Protein AF-A0A946QSH6-F1 (afdb_monomer_lite)

Radius of gyration: 19.81 Å; chains: 1; bounding box: 39×14×54 Å

Foldseek 3Di:
DPVVVVVVVVPPDPDPPDDDPVSVVCVPDPVNVVVVVVVVVVVVVVCVVVVVD

Structure (mmCIF, N/CA/C/O backbone):
data_AF-A0A946QSH6-F1
#
_entry.id   AF-A0A946QSH6-F1
#
loop_
_atom_site.group_PDB
_atom_site.id
_atom_site.type_symbol
_atom_site.label_atom_id
_atom_site.label_alt_id
_atom_site.label_comp_id
_atom_site.label_asym_id
_atom_site.label_entity_id
_atom_site.label_seq_id
_atom_site.pdbx_PDB_ins_code
_atom_site.Cartn_x
_atom_site.Cartn_y
_atom_site.Cartn_z
_atom_site.occupancy
_atom_site.B_iso_or_equiv
_atom_site.auth_seq_id
_atom_site.auth_comp_id
_atom_site.auth_asym_id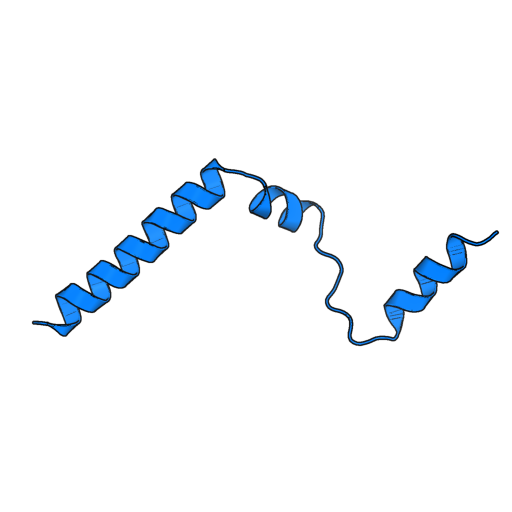
_atom_site.auth_atom_id
_atom_site.pdbx_PDB_model_num
ATOM 1 N N . MET A 1 1 ? -18.379 -7.603 33.465 1.00 49.03 1 MET A N 1
ATOM 2 C CA . MET A 1 1 ? -17.302 -6.682 33.911 1.00 49.03 1 MET A CA 1
ATOM 3 C C . MET A 1 1 ? -15.937 -7.143 33.383 1.00 49.03 1 MET A C 1
ATOM 5 O O . MET A 1 1 ? -14.987 -7.258 34.145 1.00 49.03 1 MET A O 1
ATOM 9 N N . GLU A 1 2 ? -15.823 -7.421 32.084 1.00 49.34 2 GLU A N 1
ATOM 10 C CA . GLU A 1 2 ? -14.615 -8.047 31.508 1.00 49.34 2 GLU A CA 1
ATOM 11 C C . GLU A 1 2 ? -13.985 -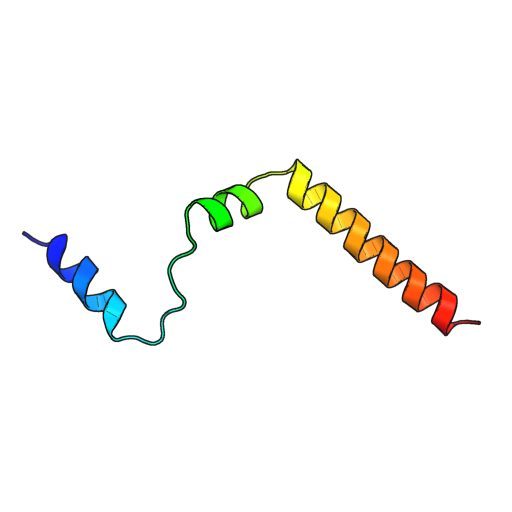7.180 30.404 1.00 49.34 2 GLU A C 1
ATOM 13 O O . GLU A 1 2 ? -12.766 -7.093 30.292 1.00 49.34 2 GLU A O 1
ATOM 18 N N . GLU A 1 3 ? -14.808 -6.403 29.696 1.00 55.06 3 GLU A N 1
ATOM 19 C CA . GLU A 1 3 ? -14.402 -5.513 28.601 1.00 55.06 3 GLU A CA 1
ATOM 20 C C . GLU A 1 3 ? -13.383 -4.430 29.016 1.00 55.06 3 GLU A C 1
ATOM 22 O O . GLU A 1 3 ? -12.454 -4.124 28.271 1.00 55.06 3 GLU A O 1
ATOM 27 N N . ASN A 1 4 ? -13.482 -3.902 30.243 1.00 54.78 4 ASN A N 1
ATOM 28 C CA . ASN A 1 4 ? -12.590 -2.838 30.727 1.00 54.78 4 ASN A CA 1
ATOM 29 C C . ASN A 1 4 ? -11.136 -3.292 30.959 1.00 54.78 4 ASN A C 1
ATOM 31 O O . ASN A 1 4 ? -10.232 -2.460 30.919 1.00 54.78 4 ASN A O 1
ATOM 35 N N . ARG A 1 5 ? -10.881 -4.591 31.183 1.00 51.81 5 ARG A N 1
ATOM 36 C CA . ARG A 1 5 ? -9.517 -5.099 31.442 1.00 51.81 5 ARG A CA 1
ATOM 37 C C . ARG A 1 5 ? -8.693 -5.253 30.163 1.00 51.81 5 ARG A C 1
ATOM 39 O O . ARG A 1 5 ? -7.476 -5.103 30.192 1.00 51.81 5 ARG A O 1
ATOM 46 N N . VAL A 1 6 ? -9.351 -5.487 29.027 1.00 54.81 6 VAL A N 1
ATOM 47 C CA . VAL A 1 6 ? -8.686 -5.579 27.714 1.00 54.81 6 VAL A CA 1
ATOM 48 C C . VAL A 1 6 ? -8.160 -4.207 27.269 1.00 54.81 6 VAL A C 1
ATOM 50 O O . VAL A 1 6 ? -7.128 -4.110 26.605 1.00 54.81 6 VAL A O 1
ATOM 53 N N . PHE A 1 7 ? -8.833 -3.128 27.682 1.00 53.66 7 PHE A N 1
ATOM 54 C CA . PHE A 1 7 ? -8.448 -1.758 27.339 1.00 53.66 7 PHE A CA 1
ATOM 55 C C . PHE A 1 7 ? -7.174 -1.287 28.062 1.00 53.66 7 PHE A C 1
ATOM 57 O O . PHE A 1 7 ? -6.439 -0.452 27.533 1.00 53.66 7 PHE A O 1
ATOM 64 N N . SER A 1 8 ? -6.888 -1.812 29.260 1.00 53.62 8 SER A N 1
ATOM 65 C CA . SER A 1 8 ? -5.660 -1.488 29.998 1.00 53.62 8 SER A CA 1
ATOM 66 C C . SER A 1 8 ? -4.460 -2.337 29.576 1.00 53.62 8 SER A C 1
ATOM 68 O O . SER A 1 8 ? -3.347 -1.837 29.637 1.00 53.62 8 SER A O 1
ATOM 70 N N . ALA A 1 9 ? -4.671 -3.568 29.097 1.00 52.00 9 ALA A N 1
ATOM 71 C CA . ALA A 1 9 ? -3.586 -4.482 28.721 1.00 52.00 9 ALA A CA 1
ATOM 72 C C . ALA A 1 9 ? -2.790 -4.040 27.471 1.00 52.00 9 ALA A C 1
ATOM 74 O O . ALA A 1 9 ? -1.622 -4.373 27.334 1.00 52.00 9 ALA A O 1
ATOM 75 N N . ASN A 1 10 ? -3.386 -3.240 26.579 1.00 53.97 10 ASN A N 1
ATOM 76 C CA . ASN A 1 10 ? -2.735 -2.751 25.350 1.00 53.97 10 ASN A CA 1
ATOM 77 C C . ASN A 1 10 ? -1.824 -1.521 25.545 1.00 53.97 10 ASN A C 1
ATOM 79 O O . ASN A 1 10 ? -1.387 -0.929 24.559 1.00 53.97 10 ASN A O 1
ATOM 83 N N . LYS A 1 11 ? -1.591 -1.067 26.782 1.00 54.75 11 LYS A N 1
ATOM 84 C CA . LYS A 1 11 ? -0.773 0.131 27.047 1.00 54.75 11 LYS A CA 1
ATOM 85 C C . LYS A 1 11 ? 0.691 -0.190 27.345 1.00 54.75 11 LYS A C 1
ATOM 87 O O . LYS A 1 11 ? 1.535 0.670 27.113 1.00 54.75 11 LYS A O 1
ATOM 92 N N . ASP A 1 12 ? 0.968 -1.410 27.804 1.00 60.94 12 ASP A N 1
ATOM 93 C CA . ASP A 1 12 ? 2.268 -1.783 28.374 1.00 60.94 12 ASP A CA 1
ATOM 94 C C . ASP A 1 12 ? 3.070 -2.758 27.498 1.00 60.94 12 ASP A C 1
ATOM 96 O O . ASP A 1 12 ? 4.268 -2.938 27.708 1.00 60.94 12 ASP A O 1
ATOM 100 N N . GLU A 1 13 ? 2.454 -3.357 26.477 1.00 61.25 13 GLU A N 1
ATOM 101 C CA . GLU A 1 13 ? 3.165 -4.202 25.521 1.00 61.25 13 GLU A CA 1
ATOM 102 C C . GLU A 1 13 ? 3.564 -3.406 24.281 1.00 61.25 13 GLU A C 1
ATOM 104 O O . GLU A 1 13 ? 2.827 -2.556 23.786 1.00 61.25 13 GLU A O 1
ATOM 109 N N . PHE A 1 14 ? 4.740 -3.743 23.754 1.00 62.47 14 PHE A N 1
ATOM 110 C CA . PHE A 1 14 ? 5.317 -3.363 22.463 1.00 62.47 14 PHE A CA 1
ATOM 111 C C . PHE A 1 14 ? 4.433 -3.817 21.273 1.00 62.47 14 PHE A C 1
ATOM 113 O O . PHE A 1 14 ? 4.908 -4.352 20.277 1.00 62.47 14 PHE A O 1
ATOM 120 N N . TYR A 1 15 ? 3.113 -3.676 21.368 1.00 70.44 15 TYR A N 1
ATOM 121 C CA . TYR A 1 15 ? 2.191 -3.976 20.294 1.00 70.44 15 TYR A CA 1
ATOM 122 C C . TYR A 1 15 ? 2.053 -2.733 19.416 1.00 70.44 15 TYR A C 1
ATOM 124 O O . TYR A 1 15 ? 1.850 -1.627 19.932 1.00 70.44 15 TYR A O 1
ATOM 132 N N . PRO A 1 16 ? 2.184 -2.863 18.084 1.00 73.50 16 PRO A N 1
ATOM 133 C CA . PRO A 1 16 ? 2.014 -1.722 17.207 1.00 73.50 16 PRO A CA 1
ATOM 134 C C . PRO A 1 16 ? 0.632 -1.104 17.449 1.00 73.50 16 PRO A C 1
ATOM 136 O O . PRO A 1 16 ? -0.351 -1.838 17.599 1.00 73.50 16 PRO A O 1
ATOM 139 N N . PRO A 1 17 ? 0.534 0.237 17.476 1.00 76.69 17 PRO A N 1
ATOM 140 C CA . PRO A 1 17 ? -0.725 0.906 17.746 1.00 76.69 17 PRO A CA 1
ATOM 141 C C . PRO A 1 17 ? -1.782 0.392 16.772 1.00 76.69 17 PRO A C 1
ATOM 143 O O . PRO A 1 17 ? -1.565 0.364 15.554 1.00 76.69 17 PRO A O 1
ATOM 146 N N . ILE A 1 18 ? -2.924 -0.028 17.323 1.00 80.12 18 ILE A N 1
ATOM 147 C CA . ILE A 1 18 ? -4.044 -0.551 16.541 1.00 80.12 18 ILE A CA 1
ATOM 148 C C . ILE A 1 18 ? -4.345 0.465 15.430 1.00 80.12 18 ILE A C 1
ATOM 150 O O . ILE A 1 18 ? -4.488 1.661 15.713 1.00 80.12 18 ILE A O 1
ATOM 154 N N . PRO A 1 19 ? -4.404 0.031 14.155 1.00 80.25 19 PRO A N 1
ATOM 155 C CA . PRO A 1 19 ? -4.519 0.949 13.037 1.00 80.25 19 PRO A CA 1
ATOM 156 C C . PRO A 1 19 ? -5.743 1.841 13.215 1.00 80.25 19 PRO A C 1
ATOM 158 O O . PRO A 1 19 ? -6.868 1.369 13.390 1.00 80.25 19 PRO A O 1
ATOM 161 N N . THR A 1 20 ? -5.519 3.150 13.131 1.00 86.69 20 THR A N 1
ATOM 162 C CA . THR A 1 20 ? -6.595 4.132 13.249 1.00 86.69 20 THR A CA 1
ATOM 163 C C . THR A 1 20 ? -7.640 3.919 12.150 1.00 86.69 20 THR A C 1
ATOM 165 O O . THR A 1 20 ? -7.357 3.375 11.073 1.00 86.69 20 THR A O 1
ATOM 168 N N . LYS A 1 21 ? -8.869 4.400 12.381 1.00 83.75 21 LYS A N 1
ATOM 169 C CA . LYS A 1 21 ? -9.962 4.334 11.391 1.00 83.75 21 LYS A CA 1
ATOM 170 C C . LYS A 1 21 ? -9.539 4.898 10.022 1.00 83.75 21 LYS A C 1
ATOM 172 O O . LYS A 1 21 ? -9.942 4.368 8.988 1.00 83.75 21 LYS A O 1
ATOM 177 N N . GLY A 1 22 ? -8.671 5.914 10.009 1.00 84.94 22 GLY A N 1
ATOM 178 C CA . GLY A 1 22 ? -8.090 6.485 8.791 1.00 84.94 22 GLY A CA 1
ATOM 179 C C .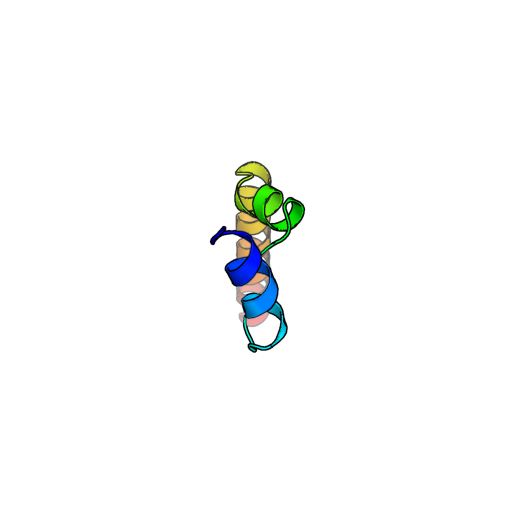 GLY A 1 22 ? -7.165 5.517 8.048 1.00 84.94 22 GLY A C 1
ATOM 180 O O . GLY A 1 22 ? -7.315 5.328 6.838 1.00 84.94 22 GLY A O 1
ATOM 181 N N . THR A 1 23 ? -6.263 4.840 8.764 1.00 85.38 23 THR A N 1
ATOM 182 C CA . THR A 1 23 ? -5.387 3.805 8.191 1.00 85.38 23 THR A CA 1
ATOM 183 C C . THR A 1 23 ? -6.205 2.657 7.604 1.00 85.38 23 THR A C 1
ATOM 185 O O . THR A 1 23 ? -5.938 2.222 6.483 1.00 85.38 23 THR A O 1
ATOM 188 N N . LYS A 1 24 ? -7.263 2.215 8.297 1.00 86.25 24 LYS A N 1
ATOM 189 C CA . LYS A 1 24 ? -8.172 1.173 7.791 1.00 86.25 24 LYS A CA 1
ATOM 190 C C . LYS A 1 24 ? -8.922 1.620 6.530 1.00 86.25 24 LYS A C 1
ATOM 192 O O . LYS A 1 24 ? -9.014 0.852 5.575 1.00 86.25 24 LYS A O 1
ATOM 197 N N . ARG A 1 25 ? -9.398 2.871 6.476 1.00 87.31 25 ARG A N 1
ATOM 198 C CA . ARG A 1 25 ? -10.079 3.437 5.295 1.00 87.31 25 ARG A CA 1
ATOM 199 C C . ARG A 1 25 ? -9.161 3.520 4.077 1.00 87.31 25 ARG A C 1
ATOM 201 O O . ARG A 1 25 ? -9.576 3.180 2.976 1.00 87.31 25 ARG A O 1
ATOM 208 N N . ARG A 1 26 ? -7.901 3.924 4.260 1.00 85.06 26 ARG A N 1
ATOM 209 C CA . ARG A 1 26 ? -6.907 3.909 3.172 1.00 85.06 26 ARG A CA 1
ATOM 210 C C . ARG A 1 26 ? -6.618 2.493 2.683 1.00 85.06 26 ARG A C 1
ATOM 212 O O . ARG A 1 26 ? -6.550 2.282 1.480 1.00 85.06 26 ARG A O 1
ATOM 219 N N . ARG A 1 27 ? -6.489 1.535 3.607 1.00 85.56 27 ARG A N 1
ATOM 220 C CA . ARG A 1 27 ? -6.225 0.126 3.279 1.00 85.56 27 ARG A CA 1
ATOM 221 C C . ARG A 1 27 ? -7.394 -0.574 2.589 1.00 85.56 27 ARG A C 1
ATOM 223 O O . ARG A 1 27 ? -7.145 -1.508 1.851 1.00 85.56 27 ARG A O 1
ATOM 230 N N . THR A 1 28 ? -8.635 -0.147 2.801 1.00 89.75 28 THR A N 1
ATOM 231 C CA . THR A 1 28 ? -9.836 -0.774 2.205 1.00 89.75 28 THR A CA 1
ATOM 232 C C . THR A 1 28 ? -10.301 -0.111 0.909 1.00 89.75 28 THR A C 1
ATOM 234 O O . THR A 1 28 ? -11.128 -0.669 0.197 1.00 89.75 28 THR A O 1
ATOM 237 N N . ASN A 1 29 ? -9.783 1.071 0.578 1.00 94.19 29 ASN A N 1
ATOM 238 C CA . ASN A 1 29 ? -10.195 1.796 -0.615 1.00 94.19 29 ASN A CA 1
ATOM 239 C C . ASN A 1 29 ? -9.469 1.276 -1.867 1.00 94.19 29 ASN A C 1
ATOM 241 O O . ASN A 1 29 ? -8.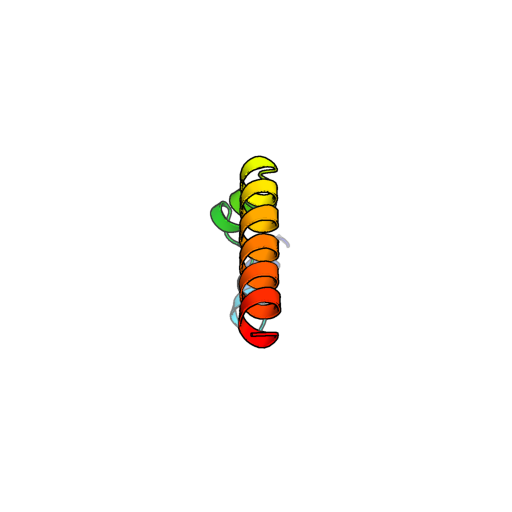274 1.518 -2.047 1.00 94.19 29 ASN A O 1
ATOM 245 N N . ILE A 1 30 ? -10.222 0.630 -2.759 1.00 93.00 30 ILE A N 1
ATOM 246 C CA . ILE A 1 30 ? -9.706 0.041 -4.000 1.00 93.00 30 ILE A CA 1
ATOM 247 C C . ILE A 1 30 ? -9.082 1.073 -4.953 1.00 93.00 30 ILE A C 1
ATOM 249 O O . ILE A 1 30 ? -8.075 0.783 -5.593 1.00 93.00 30 ILE A O 1
ATOM 253 N N . LEU A 1 31 ? -9.597 2.307 -4.996 1.00 93.06 31 LEU A N 1
ATOM 254 C CA . LEU A 1 31 ? -9.042 3.373 -5.839 1.00 93.06 31 LEU A CA 1
ATOM 255 C C . LEU A 1 31 ? -7.650 3.795 -5.353 1.00 93.06 31 LEU A C 1
ATOM 257 O O . LEU A 1 31 ? -6.736 3.998 -6.151 1.00 93.06 31 LEU A O 1
ATOM 261 N N . ILE A 1 32 ? -7.468 3.879 -4.030 1.00 90.19 32 ILE A N 1
ATOM 262 C CA . ILE A 1 32 ? -6.173 4.208 -3.416 1.00 90.19 32 ILE A CA 1
ATOM 263 C C . IL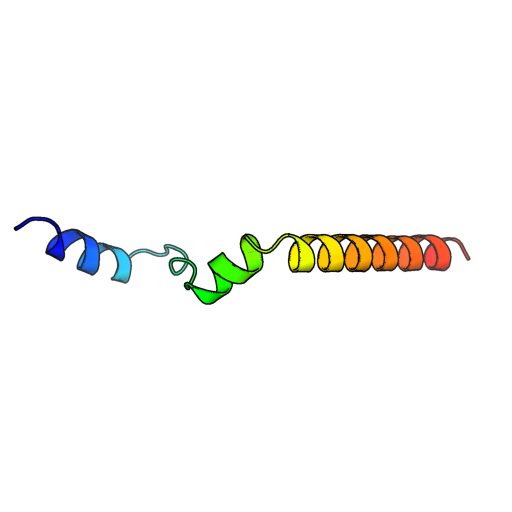E A 1 32 ? -5.172 3.068 -3.635 1.00 90.19 32 ILE A C 1
ATOM 265 O O . ILE A 1 32 ? -3.992 3.328 -3.890 1.00 90.19 32 ILE A O 1
ATOM 269 N N . GLN A 1 33 ? -5.631 1.815 -3.562 1.00 91.62 33 GLN A N 1
ATOM 270 C CA . GLN A 1 33 ? -4.799 0.647 -3.849 1.00 91.62 33 GLN A CA 1
ATOM 271 C C . GLN A 1 33 ? -4.339 0.625 -5.311 1.00 91.62 33 GLN A C 1
ATOM 273 O O . GLN A 1 33 ? -3.141 0.496 -5.552 1.00 91.62 33 GLN A O 1
ATOM 278 N N . LEU A 1 34 ? -5.247 0.831 -6.274 1.00 95.81 34 LEU A N 1
ATOM 279 C CA . LEU A 1 34 ? -4.916 0.879 -7.703 1.00 95.81 34 LEU A CA 1
ATOM 280 C C . LEU A 1 34 ? -3.924 2.003 -8.016 1.00 95.81 34 LEU A C 1
ATOM 282 O O . LEU A 1 34 ? -2.901 1.764 -8.654 1.00 95.81 34 LEU A O 1
ATOM 286 N N . PHE A 1 35 ? -4.161 3.214 -7.503 1.00 95.19 35 PHE A N 1
ATOM 287 C CA . PHE A 1 35 ? -3.220 4.323 -7.674 1.00 95.19 35 PHE A CA 1
ATOM 288 C C . PHE A 1 35 ? -1.825 3.988 -7.123 1.00 95.19 35 PHE A C 1
ATOM 290 O O . PHE A 1 35 ? -0.809 4.234 -7.777 1.00 95.19 35 PHE A O 1
ATOM 297 N N . SER A 1 36 ? -1.769 3.395 -5.927 1.00 92.69 36 SER A N 1
ATOM 298 C CA . SER A 1 36 ? -0.505 2.996 -5.301 1.00 92.69 36 SER A CA 1
ATOM 299 C C . SER A 1 36 ? 0.200 1.894 -6.095 1.00 92.69 36 SER A C 1
ATOM 301 O O . SER A 1 36 ? 1.421 1.946 -6.237 1.00 92.69 36 SER A O 1
ATOM 303 N N . PHE A 1 37 ? -0.558 0.949 -6.661 1.00 95.62 37 PHE A N 1
ATOM 304 C CA . PHE A 1 37 ? -0.047 -0.109 -7.529 1.00 95.62 37 PHE A CA 1
ATOM 305 C C . PHE A 1 37 ? 0.629 0.478 -8.769 1.00 95.62 37 PHE A C 1
ATOM 307 O O . PHE A 1 37 ? 1.812 0.222 -8.994 1.00 95.62 37 PHE A O 1
ATOM 314 N N . PHE A 1 38 ? -0.061 1.325 -9.538 1.00 97.00 38 PHE A N 1
ATOM 315 C CA . PHE A 1 38 ? 0.531 1.928 -10.737 1.00 97.00 38 PHE A CA 1
ATOM 316 C C . PHE A 1 38 ? 1.755 2.781 -10.408 1.00 97.00 38 PHE A C 1
ATOM 318 O O . PHE A 1 38 ? 2.792 2.645 -11.051 1.00 97.00 38 PHE A O 1
ATOM 325 N N . ARG A 1 39 ? 1.682 3.610 -9.360 1.00 96.19 39 ARG A N 1
ATOM 326 C CA . ARG A 1 39 ? 2.807 4.456 -8.940 1.00 96.19 39 ARG A CA 1
ATOM 327 C C . ARG A 1 39 ? 4.052 3.639 -8.582 1.00 96.19 39 ARG A C 1
ATOM 329 O O . ARG A 1 39 ? 5.159 4.046 -8.931 1.00 96.19 39 ARG A O 1
ATOM 336 N N . LEU A 1 40 ? 3.888 2.521 -7.872 1.00 95.31 40 LEU A N 1
ATOM 337 C CA . LEU A 1 40 ? 5.006 1.656 -7.490 1.00 95.31 40 LEU A CA 1
ATOM 338 C C . LEU A 1 40 ? 5.635 1.001 -8.726 1.00 95.31 40 LEU A C 1
ATOM 340 O O . LEU A 1 40 ? 6.845 1.094 -8.918 1.00 95.31 40 LEU A O 1
ATOM 344 N N . ASN A 1 41 ? 4.805 0.410 -9.588 1.00 95.88 41 ASN A N 1
ATOM 345 C CA . ASN A 1 41 ? 5.258 -0.269 -10.801 1.00 95.88 41 ASN A CA 1
ATOM 346 C C . ASN A 1 41 ? 5.949 0.692 -11.778 1.00 95.88 41 ASN A C 1
ATOM 348 O O . ASN A 1 41 ? 7.019 0.377 -12.287 1.00 95.88 41 ASN A O 1
ATOM 352 N N . LEU A 1 42 ? 5.411 1.901 -11.972 1.00 96.00 42 LEU A N 1
ATOM 353 C CA . LEU A 1 42 ? 6.048 2.933 -12.798 1.00 96.00 42 LEU A CA 1
ATOM 354 C C . LEU A 1 42 ? 7.410 3.356 -12.242 1.00 96.00 42 LEU A C 1
ATOM 356 O O . LEU A 1 42 ? 8.356 3.548 -13.003 1.00 96.00 42 LEU A O 1
ATOM 360 N N . LYS A 1 43 ? 7.536 3.486 -10.916 1.00 94.88 43 LYS A N 1
ATOM 361 C CA . LYS A 1 43 ? 8.811 3.843 -10.285 1.00 94.88 43 LYS A CA 1
ATOM 362 C C . LYS A 1 43 ? 9.857 2.744 -10.476 1.00 94.88 43 LYS A C 1
ATOM 364 O O . LYS A 1 43 ? 11.006 3.060 -10.768 1.00 94.88 43 LYS A O 1
ATOM 369 N N . ILE A 1 44 ? 9.458 1.480 -10.336 1.00 94.75 44 ILE A N 1
ATOM 370 C CA . ILE A 1 44 ? 10.325 0.323 -10.596 1.00 94.75 44 ILE A CA 1
ATOM 371 C C . ILE A 1 44 ? 10.753 0.316 -12.063 1.00 94.75 44 ILE A C 1
ATOM 373 O O . ILE A 1 44 ? 11.945 0.258 -12.336 1.00 94.75 44 ILE A O 1
ATOM 377 N N . MET A 1 45 ? 9.811 0.468 -12.998 1.00 95.12 45 MET A N 1
ATOM 378 C CA . MET A 1 45 ? 10.108 0.533 -14.430 1.00 95.12 45 MET A CA 1
ATOM 379 C C . MET A 1 45 ? 11.107 1.649 -14.749 1.00 95.12 45 MET A C 1
ATOM 381 O O . MET A 1 45 ? 12.063 1.429 -15.480 1.00 95.12 45 MET A O 1
ATOM 385 N N . LEU A 1 46 ? 10.934 2.832 -14.156 1.00 93.44 46 LEU A N 1
ATOM 386 C CA . LEU A 1 46 ? 11.841 3.959 -14.351 1.00 93.44 46 LEU A CA 1
ATOM 387 C C . LEU A 1 46 ? 13.250 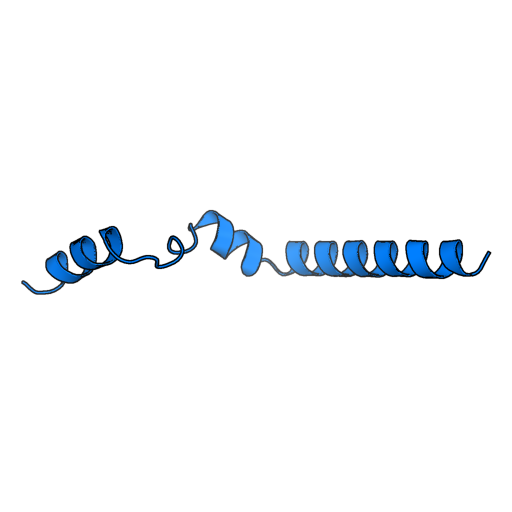3.679 -13.813 1.00 93.44 46 LEU A C 1
ATOM 389 O O . LEU A 1 46 ? 14.219 4.088 -14.445 1.00 93.44 46 LEU A O 1
ATOM 393 N N . ILE A 1 47 ? 13.374 2.980 -12.680 1.00 93.81 47 ILE A N 1
ATOM 394 C CA . ILE A 1 47 ? 14.673 2.534 -12.153 1.00 93.81 47 ILE A CA 1
ATOM 395 C C . ILE A 1 47 ? 15.306 1.503 -13.092 1.00 93.81 47 ILE A C 1
ATOM 397 O O . ILE A 1 47 ? 16.477 1.641 -13.421 1.00 93.81 47 ILE A O 1
ATOM 401 N N . VAL A 1 48 ? 14.541 0.510 -13.552 1.00 92.94 48 VAL A N 1
ATOM 402 C CA . VAL A 1 48 ? 15.028 -0.545 -14.454 1.00 92.94 48 VAL A CA 1
ATOM 403 C C . VAL A 1 48 ? 15.500 0.046 -15.784 1.00 92.94 48 VAL A C 1
ATOM 405 O O . VAL A 1 48 ? 16.617 -0.221 -16.208 1.00 92.94 48 VAL A O 1
ATOM 408 N N . VAL A 1 49 ? 14.694 0.905 -16.413 1.00 91.88 49 VAL A N 1
ATOM 409 C CA . VAL A 1 49 ? 15.032 1.543 -17.696 1.00 91.88 49 VAL A CA 1
ATOM 410 C C . VAL A 1 49 ? 16.237 2.473 -17.557 1.00 91.88 49 VAL A C 1
ATOM 412 O O . VAL A 1 49 ? 17.120 2.446 -18.406 1.00 91.88 49 VAL A O 1
ATOM 415 N N . LYS A 1 50 ? 16.315 3.270 -16.480 1.00 86.38 50 LYS A N 1
ATOM 416 C CA . LYS A 1 50 ? 17.482 4.133 -16.235 1.00 86.38 50 LYS A CA 1
ATOM 417 C C . LYS A 1 50 ? 18.741 3.361 -15.848 1.00 86.38 50 LYS A C 1
ATOM 419 O O . LYS A 1 50 ? 19.824 3.840 -16.136 1.00 86.38 50 LYS A O 1
ATOM 424 N N . GLY A 1 51 ? 18.613 2.222 -15.172 1.00 81.31 51 GLY A N 1
ATOM 425 C CA . GLY A 1 51 ? 19.749 1.392 -14.763 1.00 81.31 51 GLY A CA 1
ATOM 426 C C . GLY A 1 51 ? 20.362 0.576 -15.904 1.00 81.31 51 GLY A C 1
ATOM 427 O O . GLY A 1 51 ? 21.480 0.097 -15.764 1.00 81.31 51 GLY A O 1
ATOM 428 N N . HIS A 1 52 ? 19.642 0.420 -17.017 1.00 71.94 52 HIS A N 1
ATOM 429 C CA . HIS A 1 52 ? 20.110 -0.260 -18.228 1.00 71.94 52 HIS A CA 1
ATOM 430 C C . HIS A 1 52 ? 20.698 0.687 -19.291 1.00 71.94 52 HIS A C 1
ATOM 432 O O . HIS A 1 52 ? 21.034 0.214 -20.378 1.00 71.94 52 HIS A O 1
ATOM 438 N N . SER A 1 53 ? 20.810 1.989 -19.001 1.00 55.41 53 SER A N 1
ATOM 439 C CA . SER A 1 53 ? 21.340 3.010 -19.915 1.00 55.41 53 SER A CA 1
ATOM 440 C C . SER A 1 53 ? 22.660 3.603 -19.445 1.00 55.41 53 SER A C 1
ATOM 442 O O . SER A 1 53 ? 22.942 3.553 -18.229 1.00 55.41 53 SER A O 1
#

Secondary structure (DSSP, 8-state):
--HHHHHHHTTTS-PPPPPPHHHHHHHH-HHHHHHHHHHHHHHHHHHHHHHT-

pLDDT: mean 79.18, std 16.59, range [49.03, 97.0]

Sequence (53 aa):
MEENRVFSANKDEFYPPIPTKGTKRRRTNILIQLFSFFRLNLKIMLIVVKGHS